Protein AF-A0A2V8XQ01-F1 (afdb_monomer)

Radius of gyration: 12.25 Å; Cα contacts (8 Å, |Δi|>4): 157; chains: 1; bounding box: 28×25×34 Å

Nearest PDB structures (foldseek):
  2eoc-assembly1_A  TM=4.388E-01  e=8.401E-02  Homo sapiens
  3nm7-assembly1_A  TM=3.974E-01  e=4.371E-01  Borreliella burgdorferi
  3n8b-assembly1_A  TM=4.241E-01  e=1.242E+00  Borreliella burgdorferi

Solvent-accessible surface area (backbone atoms only — not comparable to full-atom values): 4320 Å² total; per-residue (Å²): 133,86,70,63,43,39,32,38,26,58,50,100,67,38,38,40,39,38,39,34,32,75,33,96,89,63,40,22,34,32,39,34,44,38,52,44,92,59,96,60,71,52,73,47,75,49,78,26,87,38,66,69,58,36,50,52,50,51,39,53,46,32,32,71,76,40,89,57,25,65,60,49,69,53,82,75,130

Sequence (77 aa):
MTMIVRGRARDHSELFEFTVEPFVSGGFRLDIHYSGDCHHNITGAGIWPTVQKAQQVAEETARRLLHGAIVTWEDKE

Secondary structure (DSSP, 8-state):
----EEEEEE-SS-EEEEEEEE-TTSSEEEEEEEESSSS----EEEEESSHHHHHHHHHHHHHHHTTTPPPEEE---

Foldseek 3Di:
DWDKKWKWWDDPFKIKIWIWTADPVAAIKIWIFIDGPDPDRPTDIDGDNYPVVSQVVVQVCCCVPVVHTGIDMDDDD

Mean predicted aligned error: 5.78 Å

Structure (mmCIF, N/CA/C/O backbone):
data_AF-A0A2V8XQ01-F1
#
_entry.id   AF-A0A2V8XQ01-F1
#
loop_
_atom_site.group_PDB
_atom_site.id
_atom_site.type_symbol
_atom_site.label_atom_id
_atom_site.label_alt_id
_atom_site.label_comp_id
_atom_site.label_asym_id
_atom_site.label_entity_id
_atom_site.label_seq_id
_atom_site.pdbx_PDB_ins_code
_atom_site.Cartn_x
_atom_site.Cartn_y
_atom_site.Cartn_z
_atom_site.occupancy
_atom_site.B_iso_or_equiv
_atom_site.auth_seq_id
_atom_site.auth_comp_id
_atom_site.auth_asym_id
_atom_site.auth_atom_id
_atom_site.pdbx_PDB_model_num
ATOM 1 N N . MET A 1 1 ? -3.948 -3.323 20.803 1.00 48.47 1 MET A N 1
ATOM 2 C CA . MET A 1 1 ? -2.830 -3.420 19.842 1.00 48.47 1 MET A CA 1
ATOM 3 C C . MET A 1 1 ? -3.211 -2.633 18.607 1.00 48.47 1 MET A C 1
ATOM 5 O O . MET A 1 1 ? -4.250 -2.913 18.025 1.00 48.47 1 MET A O 1
ATOM 9 N N . THR A 1 2 ? -2.445 -1.603 18.262 1.00 59.47 2 THR A N 1
ATOM 10 C CA . THR A 1 2 ? -2.686 -0.786 17.067 1.00 59.47 2 THR A CA 1
ATOM 11 C C . THR A 1 2 ? -2.064 -1.524 15.883 1.00 59.47 2 THR A C 1
ATOM 13 O O . THR A 1 2 ? -0.843 -1.610 15.792 1.00 59.47 2 THR A O 1
ATOM 16 N N . MET A 1 3 ? -2.891 -2.153 15.046 1.00 76.62 3 MET A N 1
ATOM 17 C CA . MET A 1 3 ? -2.433 -2.986 13.929 1.00 76.62 3 MET A CA 1
ATOM 18 C C . MET A 1 3 ? -1.927 -2.086 12.797 1.00 76.62 3 MET A C 1
ATOM 20 O O . MET A 1 3 ? -2.723 -1.558 12.028 1.00 76.62 3 MET A O 1
ATOM 24 N N . ILE A 1 4 ? -0.612 -1.872 12.740 1.00 87.62 4 ILE A N 1
ATOM 25 C CA . ILE A 1 4 ? 0.050 -1.172 11.635 1.00 87.62 4 ILE A CA 1
ATOM 26 C C . ILE A 1 4 ? 0.618 -2.231 10.697 1.00 87.62 4 ILE A C 1
ATOM 28 O O . ILE A 1 4 ? 1.477 -3.010 11.112 1.00 87.62 4 ILE A O 1
ATOM 32 N N . VAL A 1 5 ? 0.161 -2.234 9.449 1.00 91.69 5 VAL A N 1
ATOM 33 C CA . VAL A 1 5 ? 0.628 -3.142 8.396 1.00 91.69 5 VAL A CA 1
ATOM 34 C C . VAL A 1 5 ? 1.478 -2.354 7.413 1.00 91.69 5 VAL A C 1
ATOM 36 O O . VAL A 1 5 ? 1.134 -1.229 7.053 1.00 91.69 5 VAL A O 1
ATOM 39 N N . ARG A 1 6 ? 2.597 -2.929 6.981 1.00 93.62 6 ARG A N 1
ATOM 40 C CA . ARG A 1 6 ? 3.495 -2.297 6.013 1.00 93.62 6 ARG A CA 1
ATOM 41 C C . ARG A 1 6 ? 3.644 -3.182 4.795 1.00 93.62 6 ARG A C 1
ATOM 43 O O . ARG A 1 6 ? 3.671 -4.399 4.920 1.00 93.62 6 ARG A O 1
ATOM 50 N N . GLY A 1 7 ? 3.714 -2.571 3.625 1.00 93.81 7 GLY A N 1
ATOM 51 C CA . GLY A 1 7 ? 3.933 -3.261 2.363 1.00 93.81 7 GLY A CA 1
ATOM 52 C C . GLY A 1 7 ? 4.967 -2.534 1.528 1.00 93.81 7 GLY A C 1
ATOM 53 O O . GLY A 1 7 ? 5.127 -1.322 1.650 1.00 93.81 7 GLY A O 1
ATOM 54 N N . ARG A 1 8 ? 5.674 -3.260 0.669 1.00 94.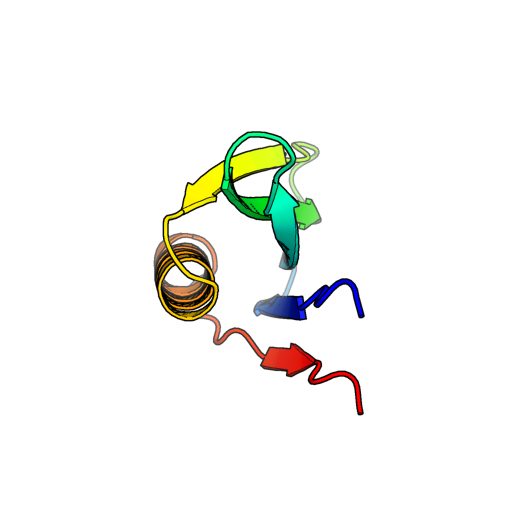38 8 ARG A N 1
ATOM 55 C CA . ARG A 1 8 ? 6.608 -2.672 -0.294 1.00 94.38 8 ARG A CA 1
ATOM 56 C C . ARG A 1 8 ? 6.440 -3.316 -1.659 1.00 94.38 8 ARG A C 1
ATOM 58 O O . ARG A 1 8 ? 6.350 -4.536 -1.748 1.00 94.38 8 ARG A O 1
ATOM 65 N N . ALA A 1 9 ? 6.437 -2.514 -2.713 1.00 92.62 9 ALA A N 1
ATOM 66 C CA . ALA A 1 9 ? 6.561 -2.977 -4.090 1.00 92.62 9 ALA A CA 1
ATOM 67 C C . ALA A 1 9 ? 7.731 -2.248 -4.743 1.00 92.62 9 ALA A C 1
ATOM 69 O O . ALA A 1 9 ? 7.898 -1.047 -4.549 1.00 92.62 9 ALA A O 1
ATOM 70 N N . ARG A 1 10 ? 8.553 -2.972 -5.498 1.00 90.00 10 ARG A N 1
ATOM 71 C CA . ARG A 1 10 ? 9.750 -2.423 -6.132 1.00 90.00 10 ARG A CA 1
ATOM 72 C C . ARG A 1 10 ? 9.847 -2.900 -7.573 1.00 90.00 10 ARG A C 1
ATOM 74 O O . ARG A 1 10 ? 9.605 -4.076 -7.834 1.00 90.00 10 ARG A O 1
ATOM 81 N N . ASP A 1 11 ? 10.262 -1.997 -8.451 1.00 85.25 11 ASP A N 1
ATOM 82 C CA . ASP A 1 11 ? 10.777 -2.310 -9.783 1.00 85.25 11 ASP A CA 1
ATOM 83 C C . ASP A 1 11 ? 12.242 -1.827 -9.914 1.00 85.25 11 ASP A C 1
ATOM 85 O O . ASP A 1 11 ? 12.847 -1.363 -8.941 1.00 85.25 11 ASP A O 1
ATOM 89 N N . HIS A 1 12 ? 12.854 -1.982 -11.088 1.00 78.06 12 HIS A N 1
ATOM 90 C CA . HIS A 1 12 ? 14.275 -1.757 -11.354 1.00 78.06 12 HIS A CA 1
ATOM 91 C C . HIS A 1 12 ? 14.848 -0.442 -10.777 1.00 78.06 12 HIS A C 1
ATOM 93 O O . HIS A 1 12 ? 15.948 -0.476 -10.217 1.00 78.06 12 HIS A O 1
ATOM 99 N N . SER A 1 13 ? 14.121 0.679 -10.841 1.00 81.56 13 SER A N 1
ATOM 100 C CA . SER A 1 13 ? 14.565 1.998 -10.340 1.00 81.56 13 SER A CA 1
ATOM 101 C C . SER A 1 13 ? 13.595 2.681 -9.364 1.00 81.56 13 SER A C 1
ATOM 103 O O . SER A 1 13 ? 13.881 3.771 -8.870 1.00 81.56 13 SER A O 1
ATOM 105 N N . GLU A 1 14 ? 12.468 2.047 -9.045 1.00 86.69 14 GLU A N 1
ATOM 106 C CA . GLU A 1 14 ? 11.336 2.676 -8.360 1.00 86.69 14 GLU A CA 1
ATOM 107 C C . GLU A 1 14 ? 10.866 1.828 -7.169 1.00 86.69 14 GLU A C 1
ATOM 109 O O . GLU A 1 14 ? 10.817 0.598 -7.241 1.00 86.69 14 GLU A O 1
ATOM 114 N N . LEU A 1 15 ? 10.502 2.476 -6.062 1.00 89.06 15 LEU A N 1
ATOM 115 C CA . LEU A 1 15 ? 10.013 1.843 -4.837 1.00 89.06 15 LEU A CA 1
ATOM 116 C C . LEU A 1 15 ? 8.728 2.530 -4.369 1.00 89.06 15 LEU A C 1
ATOM 118 O O . LEU A 1 15 ? 8.683 3.748 -4.218 1.00 89.06 15 LEU A O 1
ATOM 122 N N 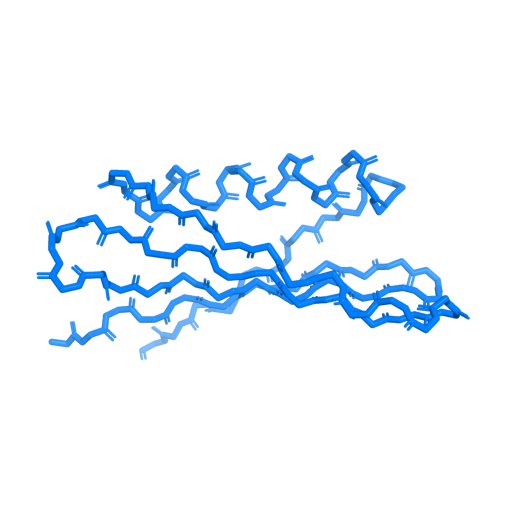. PHE A 1 16 ? 7.706 1.721 -4.106 1.00 90.31 16 PHE A N 1
ATOM 123 C CA . PHE A 1 16 ? 6.477 2.104 -3.422 1.00 90.31 16 PHE A CA 1
ATOM 124 C C . PHE A 1 16 ? 6.474 1.456 -2.036 1.00 90.31 16 PHE A C 1
ATOM 126 O O . PHE A 1 16 ? 6.554 0.232 -1.911 1.00 90.31 16 PHE A O 1
ATOM 133 N N . GLU A 1 17 ? 6.335 2.263 -0.995 1.00 91.62 17 GLU A N 1
ATOM 134 C CA . GLU A 1 17 ? 6.114 1.819 0.376 1.00 91.62 17 GLU A CA 1
ATOM 135 C C . GLU A 1 17 ? 4.685 2.157 0.795 1.00 91.62 17 GLU A C 1
ATOM 137 O O . GLU A 1 17 ? 4.207 3.273 0.616 1.00 91.62 17 GLU A O 1
ATOM 142 N N . PHE A 1 18 ? 3.995 1.181 1.365 1.00 92.38 18 PHE A N 1
ATOM 143 C CA . PHE A 1 18 ? 2.610 1.273 1.795 1.00 92.38 18 PHE A CA 1
ATOM 144 C C . PHE A 1 18 ? 2.550 1.121 3.311 1.00 92.38 18 PHE A C 1
ATOM 146 O O . PHE A 1 18 ? 3.149 0.202 3.869 1.00 92.38 18 PHE A O 1
ATOM 153 N N . THR A 1 19 ? 1.804 1.987 3.985 1.00 92.31 19 THR A N 1
ATOM 154 C CA . THR A 1 19 ? 1.495 1.854 5.413 1.00 92.31 19 THR A CA 1
ATOM 155 C C . THR A 1 19 ? -0.011 1.867 5.594 1.00 92.31 19 THR A C 1
ATOM 157 O O . THR A 1 19 ? -0.681 2.774 5.118 1.00 92.31 19 THR A O 1
ATOM 160 N N . VAL A 1 20 ? -0.547 0.857 6.274 1.00 91.81 20 VAL A N 1
ATOM 161 C CA . VAL A 1 20 ? -1.952 0.789 6.669 1.00 91.81 20 VAL A CA 1
ATOM 162 C C . VAL A 1 20 ? -2.031 0.892 8.181 1.00 91.81 20 VAL A C 1
ATOM 164 O O . VAL A 1 20 ? -1.474 0.053 8.886 1.00 91.81 20 VAL A O 1
ATOM 167 N N . GLU A 1 21 ? -2.734 1.896 8.689 1.00 91.31 21 GLU A N 1
ATOM 168 C CA . GLU A 1 21 ? -2.899 2.099 10.128 1.00 91.31 21 GLU A CA 1
ATOM 169 C C . GLU A 1 21 ? -4.327 2.511 10.508 1.00 91.31 21 GLU A C 1
ATOM 171 O O . GLU A 1 21 ? -5.053 3.067 9.680 1.00 91.31 21 GLU A O 1
ATOM 176 N N . PRO A 1 22 ? -4.775 2.246 11.750 1.00 91.06 22 PRO A N 1
ATOM 177 C CA . PRO A 1 22 ? -6.100 2.651 12.202 1.00 91.06 22 PRO A CA 1
ATOM 178 C C . PRO A 1 22 ? -6.260 4.171 12.166 1.00 91.06 22 PRO A C 1
ATOM 180 O O . PRO A 1 22 ? -5.402 4.908 12.652 1.00 91.06 22 PRO A O 1
ATOM 183 N N . PHE A 1 23 ? -7.387 4.643 11.638 1.00 89.75 23 PHE A N 1
ATOM 184 C CA . PHE A 1 23 ? -7.702 6.066 11.587 1.00 89.75 23 PHE A CA 1
ATOM 185 C C . PHE A 1 23 ? -8.671 6.455 12.712 1.00 89.75 23 PHE A C 1
ATOM 187 O O . PHE A 1 23 ? -9.658 5.764 12.965 1.00 89.75 23 PHE A O 1
ATOM 194 N N . VAL A 1 24 ? -8.402 7.575 13.394 1.00 81.19 24 VAL A N 1
ATOM 195 C CA . VAL A 1 24 ? -9.108 7.991 14.628 1.00 81.19 24 VAL A CA 1
ATOM 196 C C . VAL A 1 24 ? -10.620 8.185 14.461 1.00 81.19 24 VAL A C 1
ATOM 198 O O . VAL A 1 24 ? -11.36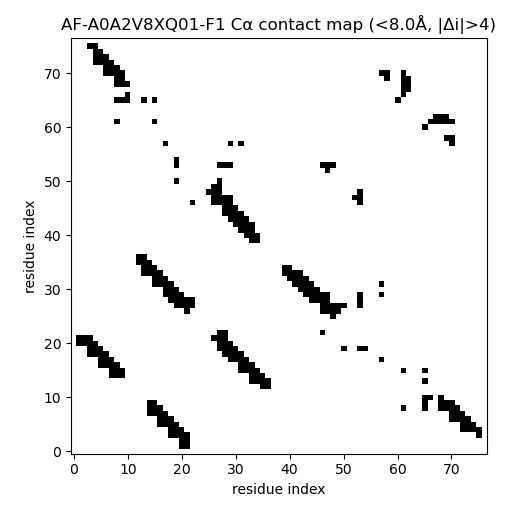3 8.028 15.424 1.00 81.19 24 VAL A O 1
ATOM 201 N N . SER A 1 25 ? -11.088 8.489 13.249 1.00 81.12 25 SER A N 1
ATOM 202 C CA . SER A 1 25 ? -12.516 8.649 12.928 1.00 81.12 25 SER A CA 1
ATOM 203 C C . SER A 1 25 ? -13.178 7.365 12.404 1.00 81.12 25 SER A C 1
ATOM 205 O O . SER A 1 25 ? -14.316 7.413 11.943 1.00 81.12 25 SER A O 1
ATOM 207 N N . GLY A 1 26 ? -12.482 6.226 12.477 1.00 84.38 26 GLY A N 1
ATOM 208 C CA . GLY A 1 26 ? -12.913 4.937 11.942 1.00 84.38 26 GLY A CA 1
ATOM 209 C C . GLY A 1 26 ? -12.233 4.582 10.616 1.00 84.38 26 GLY A C 1
ATOM 210 O O . GLY A 1 26 ? -11.834 5.453 9.843 1.00 84.38 26 GLY A O 1
ATOM 211 N N . GLY A 1 27 ? -12.110 3.277 10.361 1.00 89.50 27 GLY A N 1
ATOM 212 C CA . GLY A 1 27 ? -11.430 2.732 9.185 1.00 89.50 27 GLY A CA 1
ATOM 213 C C . GLY A 1 27 ? -9.905 2.693 9.319 1.00 89.50 27 GLY A C 1
ATOM 214 O O . GLY A 1 27 ? -9.347 2.770 10.416 1.00 89.50 27 GLY A O 1
ATOM 215 N N . PHE A 1 28 ? -9.239 2.548 8.176 1.00 91.75 28 PHE A N 1
ATOM 216 C CA . PHE A 1 28 ? -7.795 2.382 8.063 1.00 91.75 28 PHE A CA 1
ATOM 217 C C . PHE A 1 28 ? -7.241 3.342 7.019 1.00 91.75 28 PHE A C 1
ATOM 219 O O . PHE A 1 28 ? -7.686 3.336 5.869 1.00 91.75 28 PHE A O 1
ATOM 226 N N . ARG A 1 29 ? -6.272 4.164 7.416 1.00 91.94 29 ARG A N 1
ATOM 227 C CA . ARG A 1 29 ? -5.534 5.024 6.499 1.00 91.94 29 ARG A CA 1
ATOM 228 C C . ARG A 1 29 ? -4.495 4.179 5.774 1.00 91.94 29 ARG A C 1
ATOM 230 O O . ARG A 1 29 ? -3.701 3.515 6.427 1.00 91.94 29 ARG A O 1
ATOM 237 N N . LEU A 1 30 ? -4.533 4.203 4.447 1.00 92.56 30 LEU A N 1
ATOM 238 C CA . LEU A 1 30 ? -3.467 3.744 3.569 1.00 92.56 30 LEU A CA 1
ATOM 239 C C . LEU A 1 30 ? -2.646 4.960 3.155 1.00 92.56 30 LEU A C 1
ATOM 241 O O . LEU A 1 30 ? -3.166 5.803 2.426 1.00 92.56 30 LEU A O 1
ATOM 245 N N . ASP A 1 31 ? -1.395 5.015 3.583 1.00 91.12 31 ASP A N 1
ATOM 246 C CA . ASP A 1 31 ? -0.395 5.967 3.115 1.00 91.12 31 ASP A CA 1
ATOM 247 C C . ASP A 1 31 ? 0.539 5.281 2.115 1.00 91.12 31 ASP A C 1
ATOM 249 O O . ASP A 1 31 ? 0.963 4.141 2.322 1.00 91.12 31 ASP A O 1
ATOM 253 N N . ILE A 1 32 ? 0.856 5.980 1.030 1.00 90.00 32 ILE A N 1
ATOM 254 C CA . ILE A 1 32 ? 1.760 5.533 -0.029 1.00 90.00 32 ILE A CA 1
ATOM 255 C C . ILE A 1 32 ? 2.928 6.503 -0.079 1.00 90.00 32 ILE A C 1
ATOM 257 O O . ILE A 1 32 ? 2.720 7.709 -0.201 1.00 90.00 32 ILE A O 1
ATOM 261 N N . HIS A 1 33 ? 4.141 5.977 -0.006 1.00 88.06 33 HIS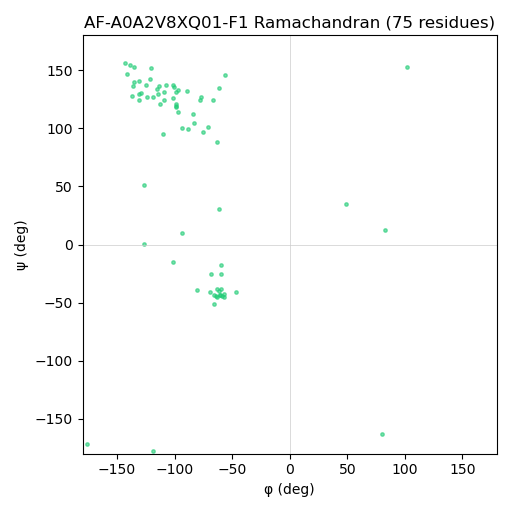 A N 1
ATOM 262 C CA . HIS A 1 33 ? 5.371 6.712 -0.229 1.00 88.06 33 HIS A CA 1
ATOM 263 C C . HIS A 1 33 ? 6.055 6.165 -1.477 1.00 88.06 33 HIS A C 1
ATOM 265 O O . HIS A 1 33 ? 6.237 4.959 -1.609 1.00 88.06 33 HIS A O 1
ATOM 271 N N . TYR A 1 34 ? 6.425 7.048 -2.394 1.00 85.38 34 TYR A N 1
ATOM 272 C CA . TYR A 1 34 ? 7.147 6.691 -3.607 1.00 85.38 34 TYR A CA 1
ATOM 273 C C . TYR A 1 34 ? 8.552 7.292 -3.590 1.00 85.38 34 TYR A C 1
ATOM 275 O O . TYR A 1 34 ? 8.707 8.476 -3.290 1.00 85.38 34 TYR A O 1
ATOM 283 N N . SER A 1 35 ? 9.547 6.497 -3.981 1.00 80.56 35 SER A N 1
ATOM 284 C CA . SER A 1 35 ? 10.928 6.938 -4.186 1.00 80.56 35 SER A CA 1
ATOM 285 C C . SER A 1 35 ? 11.509 6.324 -5.467 1.00 80.56 35 SER A C 1
ATOM 287 O O . SER A 1 35 ? 11.473 5.103 -5.622 1.00 80.56 35 SER A O 1
ATOM 289 N N . GLY A 1 36 ? 12.065 7.149 -6.360 1.00 76.75 36 GLY A N 1
ATOM 290 C CA . GLY A 1 36 ? 12.645 6.736 -7.647 1.00 76.75 36 GLY A CA 1
ATOM 291 C C . GLY A 1 36 ? 13.282 7.906 -8.411 1.00 76.75 36 GLY A C 1
ATOM 292 O O . GLY A 1 36 ? 13.392 9.007 -7.872 1.00 76.75 36 GLY A O 1
ATOM 293 N N . ASP A 1 37 ? 13.684 7.680 -9.668 1.00 68.00 37 ASP A N 1
ATOM 294 C CA . ASP A 1 37 ? 14.442 8.636 -10.512 1.00 68.00 37 ASP A CA 1
ATOM 295 C C . ASP A 1 37 ? 13.734 9.982 -10.768 1.00 68.00 37 ASP A C 1
ATOM 297 O O . ASP A 1 37 ? 14.362 10.974 -11.141 1.00 68.00 37 ASP A O 1
ATOM 301 N N . CYS A 1 38 ? 12.423 10.052 -10.545 1.00 53.41 38 CYS A N 1
ATOM 302 C CA . CYS A 1 38 ? 11.674 11.300 -10.613 1.00 53.41 38 CYS A CA 1
ATOM 303 C C . CYS A 1 38 ? 11.477 11.863 -9.197 1.00 53.41 38 CYS A C 1
ATOM 305 O O . CYS A 1 38 ? 10.848 11.215 -8.365 1.00 53.41 38 CYS A O 1
ATOM 307 N N . HIS A 1 39 ? 11.958 13.090 -8.942 1.00 53.38 39 HIS A N 1
ATOM 308 C CA . HIS A 1 39 ? 11.891 13.849 -7.673 1.00 53.38 39 HIS A CA 1
ATOM 309 C C . HIS A 1 39 ? 10.469 14.191 -7.159 1.00 53.38 39 HIS A C 1
ATOM 311 O O . HIS A 1 39 ? 10.255 15.227 -6.528 1.00 53.38 39 HIS A O 1
ATOM 317 N N . HIS A 1 40 ? 9.465 13.366 -7.428 1.00 50.69 40 HIS A N 1
ATOM 318 C CA . HIS A 1 40 ? 8.108 13.559 -6.945 1.00 50.69 40 HIS A CA 1
ATOM 319 C C . HIS A 1 40 ? 7.806 12.498 -5.902 1.00 50.69 40 HIS A C 1
ATOM 321 O O . HIS A 1 40 ? 7.380 11.409 -6.252 1.00 50.69 40 HIS A O 1
ATOM 327 N N . ASN A 1 41 ? 7.990 12.827 -4.623 1.00 55.25 41 ASN A N 1
ATOM 328 C CA . ASN A 1 41 ? 7.444 12.039 -3.521 1.00 55.25 41 ASN A CA 1
ATOM 329 C C . ASN A 1 41 ? 5.913 12.083 -3.632 1.00 55.25 41 ASN A C 1
ATOM 331 O O . ASN A 1 41 ? 5.270 12.995 -3.106 1.00 55.25 41 ASN A O 1
ATOM 335 N N . ILE A 1 42 ? 5.320 11.159 -4.388 1.00 54.56 42 ILE A N 1
ATOM 336 C CA . ILE A 1 42 ? 3.869 11.023 -4.449 1.00 54.56 42 ILE A CA 1
ATOM 337 C C . ILE A 1 42 ? 3.444 10.446 -3.105 1.00 54.56 42 ILE A C 1
ATOM 339 O O . ILE A 1 42 ? 3.592 9.252 -2.854 1.00 54.56 42 ILE A O 1
ATOM 343 N N . THR A 1 43 ? 2.936 11.320 -2.240 1.00 64.94 43 THR A N 1
ATOM 344 C CA . THR A 1 43 ? 2.289 10.931 -0.991 1.00 64.94 43 THR A CA 1
ATOM 345 C C . THR A 1 43 ? 0.792 10.822 -1.252 1.00 64.94 43 THR A C 1
ATOM 347 O O . THR A 1 43 ? 0.094 11.831 -1.346 1.00 64.94 43 THR A O 1
ATOM 350 N N . GLY A 1 44 ? 0.297 9.600 -1.437 1.00 66.56 44 GLY A N 1
ATOM 351 C CA . GLY A 1 44 ? -1.137 9.324 -1.548 1.00 66.56 44 GLY A CA 1
ATOM 352 C C . GLY A 1 44 ? -1.678 8.831 -0.212 1.00 66.56 44 GLY A C 1
ATOM 353 O O . GLY A 1 44 ? -1.085 7.927 0.365 1.00 66.56 44 GLY A O 1
ATOM 354 N N . ALA A 1 45 ? -2.791 9.391 0.269 1.00 77.25 45 ALA A N 1
ATOM 355 C CA . ALA A 1 45 ? -3.453 8.933 1.491 1.00 77.25 45 ALA A CA 1
ATOM 356 C C . ALA A 1 45 ? -4.952 8.702 1.249 1.00 77.25 45 ALA A C 1
ATOM 358 O O . ALA A 1 45 ? -5.637 9.573 0.709 1.00 77.25 45 ALA A O 1
ATOM 359 N N . GLY A 1 46 ? -5.473 7.541 1.651 1.00 87.56 46 GLY A N 1
ATOM 360 C CA . GLY A 1 46 ? -6.897 7.201 1.540 1.00 87.56 46 GLY A CA 1
ATOM 361 C C . GLY A 1 46 ? -7.404 6.434 2.756 1.00 87.56 46 GLY A C 1
ATOM 362 O O . GLY A 1 46 ? -6.657 5.667 3.355 1.00 87.56 46 GLY A O 1
ATOM 363 N N . ILE A 1 47 ? -8.669 6.637 3.134 1.00 91.38 47 ILE A N 1
ATOM 364 C CA . ILE A 1 47 ? -9.302 5.926 4.255 1.00 91.38 47 ILE A CA 1
ATOM 365 C C . ILE A 1 47 ? -10.178 4.806 3.697 1.00 91.38 47 ILE A C 1
ATOM 367 O O . ILE A 1 47 ? -11.069 5.051 2.884 1.00 91.38 47 ILE A O 1
ATOM 371 N N . TRP A 1 48 ? -9.952 3.584 4.172 1.00 93.00 48 TRP A N 1
ATOM 372 C CA . TRP A 1 48 ? -10.665 2.384 3.745 1.00 93.00 48 TRP A CA 1
ATOM 373 C C . TRP A 1 48 ? -11.389 1.711 4.915 1.00 93.00 48 TRP A C 1
ATOM 375 O O . TRP A 1 48 ? -10.942 1.808 6.058 1.00 93.00 48 TRP A O 1
ATOM 385 N N . PRO A 1 49 ? -12.502 0.997 4.661 1.00 92.12 49 PRO A N 1
ATOM 386 C CA . PRO A 1 49 ? -13.289 0.378 5.728 1.00 92.12 49 PRO A CA 1
ATOM 387 C C . PRO A 1 49 ? -12.563 -0.784 6.423 1.00 92.12 49 PRO A C 1
ATOM 389 O O . PRO A 1 49 ? -12.860 -1.079 7.577 1.00 92.12 49 PRO A O 1
ATOM 392 N N . THR A 1 50 ? -11.621 -1.449 5.744 1.00 92.38 50 THR A N 1
ATOM 393 C CA . THR A 1 50 ? -10.880 -2.606 6.270 1.00 92.38 50 THR A CA 1
ATOM 394 C C . THR A 1 50 ? -9.421 -2.602 5.814 1.00 92.38 50 THR A C 1
ATOM 396 O O . THR A 1 50 ? -9.099 -2.049 4.758 1.00 92.38 50 THR A O 1
ATOM 399 N N . VAL A 1 51 ? -8.548 -3.277 6.577 1.00 91.50 51 VAL A N 1
ATOM 400 C CA . VAL A 1 51 ? -7.142 -3.519 6.197 1.00 91.50 51 VAL A CA 1
ATOM 401 C C . VAL A 1 51 ? -7.066 -4.246 4.857 1.00 91.50 51 VAL A C 1
ATOM 403 O O . VAL A 1 51 ? -6.336 -3.814 3.975 1.00 91.50 51 VAL A O 1
ATOM 406 N N . GLN A 1 52 ? -7.881 -5.286 4.655 1.00 92.88 52 GLN A N 1
ATOM 407 C CA . GLN A 1 52 ? -7.889 -6.061 3.412 1.00 92.88 52 GLN A CA 1
ATOM 408 C C . GLN A 1 52 ? -8.230 -5.184 2.204 1.00 92.88 52 GLN A C 1
ATOM 410 O O . GLN A 1 52 ? -7.635 -5.336 1.141 1.00 92.88 52 GLN A O 1
ATOM 415 N N . LYS A 1 53 ? -9.165 -4.233 2.356 1.00 93.56 53 LYS A N 1
ATOM 416 C CA . LYS A 1 53 ? -9.503 -3.312 1.268 1.00 93.56 53 LYS A CA 1
ATOM 417 C C . LYS A 1 53 ? -8.360 -2.340 0.984 1.00 93.56 53 LYS A C 1
ATOM 419 O O . LYS A 1 53 ? -8.069 -2.094 -0.183 1.00 93.56 53 LYS A O 1
ATOM 424 N N . ALA A 1 54 ? -7.702 -1.828 2.023 1.00 92.69 54 ALA A N 1
ATOM 425 C CA . ALA A 1 54 ? -6.511 -0.998 1.872 1.00 92.69 54 ALA A CA 1
ATOM 426 C C . ALA A 1 54 ? -5.373 -1.754 1.159 1.00 92.69 54 ALA A C 1
ATOM 428 O O . ALA A 1 54 ? -4.774 -1.218 0.230 1.00 92.69 54 ALA A O 1
ATOM 429 N N . GLN A 1 55 ? -5.130 -3.017 1.521 1.00 93.56 55 GLN A N 1
ATOM 430 C CA . GLN A 1 55 ? -4.127 -3.865 0.872 1.00 93.56 55 GLN A CA 1
ATOM 431 C C . GLN A 1 55 ? -4.454 -4.120 -0.604 1.00 93.56 55 GLN A C 1
ATOM 433 O O . GLN A 1 55 ? -3.597 -3.926 -1.460 1.00 93.56 55 GLN A O 1
ATOM 438 N N . GLN A 1 56 ? -5.710 -4.447 -0.930 1.00 94.38 56 GLN A N 1
ATOM 439 C CA . GLN A 1 56 ? -6.150 -4.608 -2.322 1.00 94.38 56 GLN A CA 1
ATOM 440 C C . GLN A 1 56 ? -5.901 -3.348 -3.162 1.00 94.38 56 GLN A C 1
ATOM 442 O O . GLN A 1 56 ? -5.457 -3.439 -4.304 1.00 94.38 56 GLN A O 1
ATOM 447 N N . VAL A 1 57 ? -6.180 -2.166 -2.604 1.00 93.25 57 VAL A N 1
ATOM 448 C CA . VAL A 1 57 ? -5.943 -0.886 -3.289 1.00 93.25 57 VAL A CA 1
ATOM 449 C C . VAL A 1 57 ? -4.447 -0.654 -3.504 1.00 93.25 57 VAL A C 1
ATOM 451 O O . VAL A 1 57 ? -4.051 -0.241 -4.592 1.00 93.25 57 VAL A O 1
ATOM 454 N N . ALA A 1 58 ? -3.612 -0.932 -2.502 1.00 92.12 58 ALA A N 1
ATOM 455 C CA . ALA A 1 58 ? -2.158 -0.844 -2.621 1.00 92.12 58 ALA A CA 1
ATOM 456 C C . ALA A 1 58 ? -1.609 -1.786 -3.706 1.00 92.12 58 ALA A C 1
ATOM 458 O O . ALA A 1 58 ? -0.806 -1.365 -4.536 1.00 92.12 58 ALA A O 1
ATOM 459 N N . GLU A 1 59 ? -2.096 -3.025 -3.763 1.00 93.38 59 GLU A N 1
ATOM 460 C CA . GLU A 1 59 ? -1.728 -4.006 -4.790 1.00 93.38 59 GLU A CA 1
ATOM 461 C C . GLU A 1 59 ? -2.148 -3.572 -6.195 1.00 93.38 59 GLU A C 1
ATOM 463 O O . GLU A 1 59 ? -1.358 -3.660 -7.136 1.00 93.38 59 GLU A O 1
ATOM 468 N N . GLU A 1 60 ? -3.371 -3.064 -6.356 1.00 93.38 60 GLU A N 1
ATOM 469 C CA . GLU A 1 60 ? -3.842 -2.517 -7.631 1.00 93.38 60 GLU A CA 1
ATO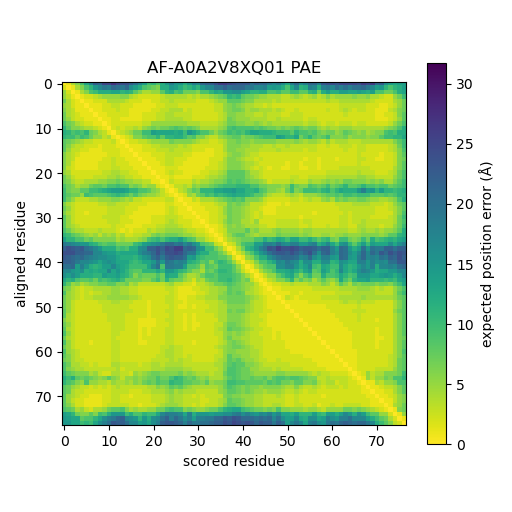M 470 C C . GLU A 1 60 ? -3.016 -1.296 -8.054 1.00 93.38 60 GLU A C 1
ATOM 472 O O . GLU A 1 60 ? -2.688 -1.146 -9.233 1.00 93.38 60 GLU A O 1
ATOM 477 N N . THR A 1 61 ? -2.638 -0.454 -7.089 1.00 89.75 61 THR A N 1
ATOM 478 C CA . THR A 1 61 ? -1.816 0.740 -7.311 1.00 89.75 61 THR A CA 1
ATOM 479 C C . THR A 1 61 ? -0.414 0.358 -7.769 1.00 89.75 61 THR A C 1
ATOM 481 O O . THR A 1 61 ? 0.016 0.829 -8.818 1.00 89.75 61 THR A O 1
ATOM 484 N N . ALA A 1 62 ? 0.269 -0.540 -7.054 1.00 89.44 62 ALA A N 1
ATOM 485 C CA . ALA A 1 62 ? 1.577 -1.052 -7.457 1.00 89.44 62 ALA A CA 1
ATOM 486 C C . ALA A 1 62 ? 1.508 -1.719 -8.838 1.00 89.44 62 ALA A C 1
ATOM 488 O O . ALA A 1 62 ? 2.310 -1.424 -9.718 1.00 89.44 62 ALA A O 1
ATOM 489 N N . ARG A 1 63 ? 0.485 -2.542 -9.093 1.00 89.50 63 ARG A N 1
ATOM 490 C CA . ARG A 1 63 ? 0.338 -3.209 -10.390 1.00 89.50 63 ARG A CA 1
ATOM 491 C C . ARG A 1 63 ? 0.177 -2.217 -11.544 1.00 89.50 63 ARG A C 1
ATOM 493 O O . ARG A 1 63 ? 0.719 -2.456 -12.619 1.00 89.50 63 ARG A O 1
ATOM 500 N N . ARG A 1 64 ? -0.582 -1.133 -11.349 1.00 88.00 64 ARG A N 1
ATOM 501 C CA . ARG A 1 64 ? -0.840 -0.129 -12.395 1.00 88.00 64 ARG A CA 1
ATOM 502 C C . ARG A 1 64 ? 0.292 0.872 -12.575 1.00 88.00 64 ARG A C 1
ATOM 504 O O . ARG A 1 64 ? 0.540 1.274 -13.705 1.00 88.00 64 ARG A O 1
ATOM 511 N N . LEU A 1 65 ? 0.910 1.306 -11.479 1.00 86.25 65 LEU A N 1
ATOM 512 C CA . LEU A 1 65 ? 1.857 2.422 -11.477 1.00 86.25 65 LEU A CA 1
ATOM 513 C C . LEU A 1 65 ? 3.322 1.982 -11.435 1.00 86.25 65 LEU A C 1
ATOM 515 O O . LEU A 1 65 ? 4.180 2.796 -11.733 1.00 86.25 65 LEU A O 1
ATOM 519 N N . LEU A 1 66 ? 3.601 0.721 -11.097 1.00 86.12 66 LEU A N 1
ATOM 520 C CA . LEU A 1 66 ? 4.952 0.183 -10.925 1.00 86.12 66 LEU A CA 1
ATOM 521 C C . LEU A 1 66 ? 5.151 -1.077 -11.786 1.00 86.12 66 LEU A C 1
ATOM 523 O O . LEU A 1 66 ? 5.498 -2.140 -11.286 1.00 86.12 66 LEU A O 1
ATOM 527 N N . HIS A 1 67 ? 4.826 -0.991 -13.080 1.00 86.00 67 HIS A N 1
ATOM 528 C CA . HIS A 1 67 ? 5.063 -2.039 -14.094 1.00 86.00 67 HIS A CA 1
ATOM 529 C C . HIS A 1 67 ? 4.610 -3.467 -13.724 1.00 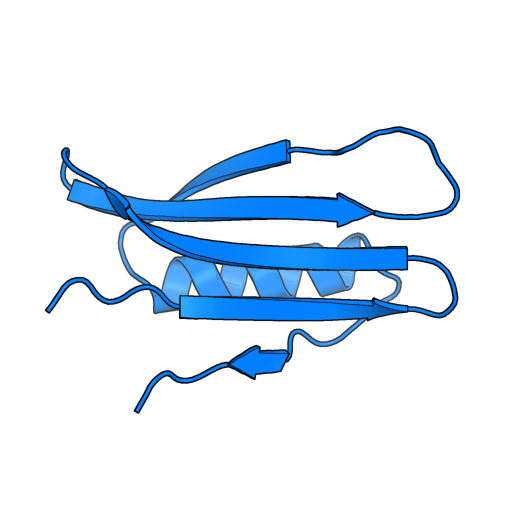86.00 67 HIS A C 1
ATOM 531 O O . HIS A 1 67 ? 5.219 -4.458 -14.123 1.00 86.00 67 HIS A O 1
ATOM 537 N N . GLY A 1 68 ? 3.511 -3.604 -12.979 1.00 84.56 68 GLY A N 1
ATOM 538 C CA . GLY A 1 68 ? 3.023 -4.915 -12.550 1.00 84.56 68 GLY A CA 1
ATOM 539 C C . GLY A 1 68 ? 3.714 -5.480 -11.306 1.00 84.56 68 GLY A C 1
ATOM 540 O O . GLY A 1 68 ? 3.517 -6.658 -11.004 1.00 84.56 68 GLY A O 1
ATOM 541 N N . ALA A 1 69 ? 4.483 -4.668 -10.577 1.00 87.81 69 ALA A N 1
ATOM 542 C CA . ALA A 1 69 ? 5.151 -5.071 -9.350 1.00 87.81 69 ALA A CA 1
ATOM 543 C C . ALA A 1 69 ? 4.166 -5.620 -8.310 1.0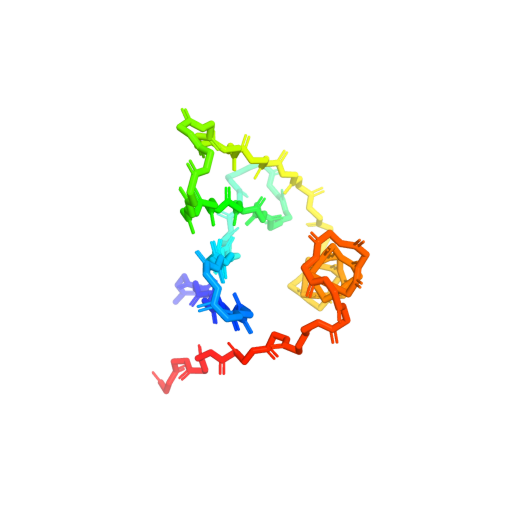0 87.81 69 ALA A C 1
ATOM 545 O O . ALA A 1 69 ? 3.020 -5.179 -8.176 1.00 87.81 69 ALA A O 1
ATOM 546 N N . ILE A 1 70 ? 4.653 -6.600 -7.554 1.00 91.44 70 ILE A N 1
ATOM 547 C CA . ILE A 1 70 ? 3.899 -7.279 -6.505 1.00 91.44 70 ILE A CA 1
ATOM 548 C C . ILE A 1 70 ? 4.246 -6.632 -5.165 1.00 91.44 70 ILE A C 1
ATOM 550 O O . ILE A 1 70 ? 5.420 -6.424 -4.852 1.00 91.44 70 ILE A O 1
ATOM 554 N N . VAL A 1 71 ? 3.222 -6.327 -4.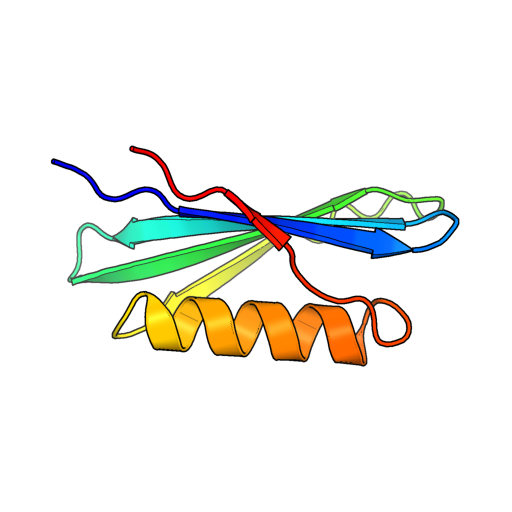367 1.00 93.19 71 VAL A N 1
ATOM 555 C CA . VAL A 1 71 ? 3.408 -5.831 -3.001 1.00 93.19 71 VAL A CA 1
ATOM 556 C C . VAL A 1 71 ? 3.765 -7.002 -2.093 1.00 93.19 71 VAL A C 1
ATOM 558 O O . VAL A 1 71 ? 3.051 -7.999 -2.034 1.00 93.19 71 VAL A O 1
ATOM 561 N N . THR A 1 72 ? 4.867 -6.867 -1.368 1.00 94.56 72 THR A N 1
ATOM 562 C CA . THR A 1 72 ? 5.255 -7.763 -0.280 1.00 94.56 72 THR A CA 1
ATOM 563 C C . THR A 1 72 ? 4.843 -7.116 1.032 1.00 94.56 72 THR A C 1
ATOM 565 O O . THR A 1 72 ? 5.311 -6.022 1.346 1.00 94.56 72 THR A O 1
ATOM 568 N N . TRP A 1 73 ? 3.956 -7.768 1.779 1.00 91.06 73 TRP A N 1
ATOM 569 C CA . TRP A 1 73 ? 3.489 -7.297 3.081 1.00 91.06 73 TRP A CA 1
ATOM 570 C C . TRP A 1 73 ? 4.394 -7.831 4.198 1.00 91.06 73 TRP A C 1
ATOM 572 O O . TRP A 1 73 ? 4.725 -9.012 4.227 1.00 91.06 73 TRP A O 1
ATOM 582 N N . GLU A 1 74 ? 4.811 -6.949 5.103 1.00 88.38 74 GLU A N 1
ATOM 583 C CA . GLU A 1 74 ? 5.486 -7.300 6.350 1.00 88.38 74 GLU A CA 1
ATOM 584 C C . GLU A 1 74 ? 4.399 -7.528 7.407 1.00 88.38 74 GLU A C 1
ATOM 586 O O . GLU A 1 74 ? 3.853 -6.574 7.972 1.00 88.38 74 GLU A O 1
ATOM 591 N N . ASP A 1 75 ? 4.053 -8.790 7.660 1.00 64.38 75 ASP A N 1
ATOM 592 C CA . ASP A 1 75 ? 3.266 -9.138 8.838 1.00 64.38 75 ASP A CA 1
ATOM 593 C C . ASP A 1 75 ? 4.112 -8.857 10.087 1.00 64.38 75 ASP A C 1
ATOM 595 O O . ASP A 1 75 ? 5.238 -9.340 10.221 1.00 64.38 75 ASP A O 1
ATOM 599 N N . LYS A 1 76 ? 3.585 -8.038 11.002 1.00 55.62 76 LYS A N 1
ATOM 600 C CA . LYS A 1 76 ? 4.147 -7.935 12.349 1.00 55.62 76 LYS A CA 1
ATOM 601 C C . LYS A 1 76 ? 3.560 -9.060 13.193 1.00 55.62 76 LYS A C 1
ATOM 603 O O . LYS A 1 76 ? 2.361 -9.032 13.467 1.00 55.62 76 LYS A O 1
ATOM 608 N N . GLU A 1 77 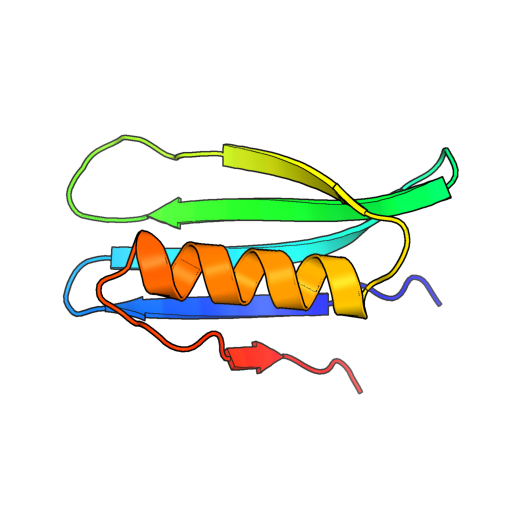? 4.420 -10.007 13.570 1.00 41.72 77 GLU A N 1
ATOM 609 C CA . GLU A 1 77 ? 4.207 -10.911 14.711 1.00 41.72 77 GLU A CA 1
ATOM 610 C C . GLU A 1 77 ? 3.766 -10.149 15.973 1.00 41.72 77 GLU A C 1
ATOM 612 O O . GLU A 1 77 ? 4.253 -9.010 16.199 1.00 41.72 77 GLU A O 1
#

pLDDT: mean 83.67, std 13.24, range [41.72, 94.56]